Protein 8YMZ (pdb70)

GO terms:
  GO:1990837 sequence-specific double-stranded DNA binding (F, IDA)
  GO:0001025 RNA polymerase III general transcription initiation factor binding (F, IPI)
  GO:0005515 protein binding (F, IPI)

Organism: Homo sapiens (NCBI:txid9606)

Radius of gyration: 22.6 Å; Cα contacts (8 Å, |Δi|>4): 184; chains: 2; bounding box: 65×42×45 Å

InterPro domains:
  IPR000210 BTB/POZ domain [PF00651] (23-124)
  IPR000210 BTB/POZ domain [PS50097] (33-97)
  IPR000210 BTB/POZ domain [SM00225] (33-127)
  IPR011333 SKP1/BTB/POZ domain superfamily [G3DSA:3.30.710.10] (7-148)
  IPR011333 SKP1/BTB/POZ domain superfamily [SSF54695] (9-124)
  IPR013087 Zinc finger C2H2-type [PF00096] (402-422)
  IPR013087 Zinc finger C2H2-type [PS00028] (402-422)
  IPR013087 Zinc finger C2H2-type [PS50157] (373-399)
  IPR013087 Zinc finger C2H2-type [PS50157] (400-427)
  IPR013087 Zinc finger C2H2-type [PS50157] (428-457)
  IPR013087 Zinc finger C2H2-type [SM00355] (373-394)
  IPR013087 Zinc finger C2H2-type [SM00355] (400-422)
  IPR013087 Zinc finger C2H2-type [SM00355] (428-448)
  IPR036236 Zinc finger C2H2 superfamily [SSF57667] (363-409)
  IPR036236 Zinc finger C2H2 superfamily [SSF57667] (394-446)
  IPR050457 Zinc finger and BTB domain-containing [PTHR46105] (2-451)

B-factor: mean 82.84, std 24.79, range [33.54, 179.37]

Foldseek 3Di:
DDDEPPRDRDPDPVVRVLVNLVVVVDFPAFDPPPTRGHSDDVVVVLVCCVVVVDFDQQAPPPGDTHSDPVVSVVVNVPD/DADEPPRDRDPDVVVRVLVVLVVVVDFPDFDPPPTDTHSDDVVRVLVVCVVVVDQCAAAPPPGPGHSDDVVSVVVNVPD

Solvent-accessible surface area: 11328 Å² total; per-residue (Å²): 171,81,88,20,114,68,72,120,48,17,102,114,88,79,73,49,16,125,30,6,18,80,80,18,25,39,123,27,47,29,6,85,103,68,32,130,110,38,60,49,126,115,76,32,83,20,24,55,34,74,74,74,44,97,113,47,93,100,9,141,139,39,43,109,99,44,58,111,172,115,48,40,110,58,55,71,99,99,87,174,91,82,18,148,65,70,129,59,19,89,114,101,74,73,40,11,125,47,10,12,74,78,16,26,24,118,34,48,27,8,82,108,66,49,130,113,39,62,50,139,118,71,20,86,16,24,71,45,87,79,78,42,95,97,52,49,98,5,122,137,58,48,130,102,39,28,109,158,108,48,42,103,58,46,59,100,100,82

Sequence (158 aa):
LYPCQCGKSFTHKSQRDRHMSMHLGLRPYGCGVCGKKFKMKHHLVGHMKIHTGIKPYECNICAKRFMWRDSFHRHVTSCLYPCQCGKSFTHKSQRDRHMSMHLGLRPYGCGVCGKKFKMKHHLVGHMKIHTGIKPYECNICAKRFMWRDSFHRHVTSC

Secondary structure (DSSP, 8-state):
-B--TTS--BSSHHHHHHHHHHHHT---EE-SSS--EESSHHHHHHHHHHHH-------TTT----SSHHHHHHHHHH-/-EE-TTS-EESSHHHHHHHHHHHHT---EE-SSS--EESSHHHHHHHHHHHHT---EEETTTEEEESSHHHHHHHHHH-

Structure (mmCIF, N/CA/C/O backbone):
data_8YMZ
#
_entry.id   8YMZ
#
_cell.length_a   59.979
_cell.length_b   67.535
_cell.length_c   99.466
_cell.angle_alpha   90.00
_cell.angle_beta   90.00
_cell.angle_gamma   90.00
#
_symmetry.space_group_name_H-M   'P 21 21 21'
#
loop_
_entity.id
_entity.type
_entity.pdbx_description
1 polymer "DNA (5'-D(*TP*CP*AP*CP*AP*CP*AP*TP*AP*CP*AP*CP*AP*CP*T)-3')"
2 polymer "DNA (5'-D(*AP*AP*GP*TP*GP*TP*GP*TP*AP*TP*GP*TP*GP*TP*G)-3')"
3 polymer 'Zinc finger and BTB domain-containing protein 43'
4 non-polymer 'ZINC ION'
#
loop_
_atom_site.group_PDB
_atom_site.id
_atom_site.type_symbol
_atom_site.label_atom_id
_atom_site.label_alt_id
_atom_site.label_comp_id
_atom_site.label_asym_id
_atom_site.label_entity_id
_atom_site.label_seq_id
_atom_site.pdbx_PDB_ins_code
_atom_site.Cartn_x
_atom_site.Cartn_y
_atom_site.Cartn_z
_atom_site.occupancy
_atom_site.B_iso_or_equiv
_atom_site.auth_seq_id
_atom_site.auth_comp_id
_atom_site.auth_asym_id
_atom_site.auth_atom_id
_atom_site.pdbx_PDB_model_num
ATOM 610 N N . LEU C 3 1 ? 19.060 -19.450 -35.826 1.00 69.99 372 LEU E N 1
ATOM 611 C CA . LEU C 3 1 ? 18.906 -19.337 -34.378 1.00 76.81 372 LEU E CA 1
ATOM 612 C C . LEU C 3 1 ? 20.274 -19.223 -33.695 1.00 86.80 372 LEU E C 1
ATOM 613 O O . LEU C 3 1 ? 21.244 -19.853 -34.117 1.00 86.96 372 LEU E O 1
ATOM 618 N N . TYR C 3 2 ? 20.334 -18.418 -32.637 1.00 93.39 373 TYR E N 1
ATOM 619 C CA . TYR C 3 2 ? 21.598 -17.981 -32.036 1.00 88.47 373 TYR E CA 1
ATOM 620 C C . TYR C 3 2 ? 21.709 -18.439 -30.589 1.00 90.44 373 TYR E C 1
ATOM 621 O O . TYR C 3 2 ? 21.024 -17.878 -29.711 1.00 78.58 373 TYR E O 1
ATOM 630 N N . PRO C 3 3 ? 22.546 -19.429 -30.288 1.00 96.76 374 PRO E N 1
ATOM 631 C CA . PRO C 3 3 ? 22.676 -19.905 -28.907 1.00 91.47 374 PRO E CA 1
ATOM 632 C C . PRO C 3 3 ? 23.492 -18.953 -28.045 1.00 79.39 374 PRO E C 1
ATOM 633 O O . PRO C 3 3 ? 24.290 -18.146 -28.526 1.00 80.52 374 PRO E O 1
ATOM 637 N N . CYS C 3 4 ? 23.285 -19.082 -26.737 1.00 78.60 375 CYS E N 1
ATOM 638 C CA . CYS C 3 4 ? 23.902 -18.222 -25.741 1.00 65.94 375 CYS E CA 1
ATOM 639 C C . CYS C 3 4 ? 24.522 -19.072 -24.641 1.00 59.78 375 CYS E C 1
ATOM 640 O O . CYS C 3 4 ? 24.340 -20.289 -24.592 1.00 75.09 375 CYS E O 1
ATOM 643 N N . GLN C 3 5 ? 25.223 -18.413 -23.716 1.00 60.19 376 GLN E N 1
ATOM 644 C CA . GLN C 3 5 ? 25.902 -19.097 -22.619 1.00 47.59 376 GLN E CA 1
ATOM 645 C C . GLN C 3 5 ? 24.956 -19.410 -21.460 1.00 53.59 376 GLN E C 1
ATOM 646 O O . GLN C 3 5 ? 25.399 -19.563 -20.316 1.00 67.84 376 GLN E O 1
ATOM 652 N N . CYS C 3 6 ? 23.652 -19.464 -21.729 1.00 53.83 377 CYS E N 1
ATOM 653 C CA . CYS C 3 6 ? 22.661 -19.846 -20.734 1.00 56.11 377 CYS E CA 1
ATOM 654 C C . CYS C 3 6 ? 21.703 -20.928 -21.197 1.00 50.60 377 CYS E C 1
ATOM 655 O O . CYS C 3 6 ? 20.864 -21.356 -20.401 1.00 52.66 377 CYS E O 1
ATOM 658 N N . GLY C 3 7 ? 21.775 -21.363 -22.448 1.00 51.59 378 GLY E N 1
ATOM 659 C CA . GLY C 3 7 ? 20.816 -22.285 -22.999 1.00 64.89 378 GLY E CA 1
ATOM 660 C C . GLY C 3 7 ? 19.690 -21.625 -23.767 1.00 81.63 378 GLY E C 1
ATOM 661 O O . GLY C 3 7 ? 18.989 -22.308 -24.525 1.00 95.00 378 GLY E O 1
ATOM 662 N N . LYS C 3 8 ? 19.499 -20.321 -23.592 1.00 73.32 379 LYS E N 1
ATOM 663 C CA . LYS C 3 8 ? 18.502 -19.589 -24.361 1.00 78.95 379 LYS E CA 1
ATOM 664 C C . LYS C 3 8 ? 19.044 -19.372 -25.768 1.00 86.10 379 LYS E C 1
ATOM 665 O O . LYS C 3 8 ? 20.114 -18.779 -25.943 1.00 82.64 379 LYS E O 1
ATOM 671 N N . SER C 3 9 ? 18.335 -19.889 -26.765 1.00 95.32 380 SER E N 1
ATOM 672 C CA . SER C 3 9 ? 18.682 -19.668 -28.163 1.00 92.42 380 SER E CA 1
ATOM 673 C C . SER C 3 9 ? 17.808 -18.533 -28.685 1.00 101.52 380 SER E C 1
ATOM 674 O O . SER C 3 9 ? 16.603 -18.713 -28.894 1.00 111.58 380 SER E O 1
ATOM 677 N N . PHE C 3 10 ? 18.414 -17.370 -28.900 1.00 86.98 381 PHE E N 1
ATOM 678 C CA . PHE C 3 10 ? 17.661 -16.197 -29.314 1.00 76.89 381 PHE E CA 1
ATOM 679 C C . PHE C 3 10 ? 17.365 -16.220 -30.806 1.00 79.24 381 PHE E C 1
ATOM 680 O O . PHE C 3 10 ? 18.136 -16.750 -31.611 1.00 80.97 381 PHE E O 1
ATOM 688 N N . THR C 3 11 ? 16.229 -15.628 -31.171 1.00 75.75 382 THR E N 1
ATOM 689 C CA . THR C 3 11 ? 15.892 -15.495 -32.584 1.00 92.39 382 THR E CA 1
ATOM 690 C C . THR C 3 11 ? 16.878 -14.585 -33.314 1.00 94.72 382 THR E C 1
ATOM 691 O O . THR C 3 11 ? 17.313 -14.900 -34.428 1.00 91.78 382 THR E O 1
ATOM 695 N N . HIS C 3 12 ? 17.265 -13.472 -32.692 1.00 90.90 383 HIS E N 1
ATOM 696 C CA . HIS C 3 12 ? 18.059 -12.436 -33.339 1.00 82.18 383 HIS E CA 1
ATOM 697 C C . HIS C 3 12 ? 19.443 -12.355 -32.709 1.00 81.95 383 HIS E C 1
ATOM 698 O O . HIS C 3 12 ? 19.596 -12.507 -31.491 1.00 74.50 383 HIS E O 1
ATOM 705 N N . LYS C 3 13 ? 20.448 -12.104 -33.552 1.00 80.26 384 LYS E N 1
ATOM 706 C CA . LYS C 3 13 ? 21.813 -11.937 -33.064 1.00 68.17 384 LYS E CA 1
ATOM 707 C C . LYS C 3 13 ? 21.893 -10.873 -31.977 1.00 60.63 384 LYS E C 1
ATOM 708 O O . LYS C 3 13 ? 22.456 -11.116 -30.906 1.00 60.16 384 LYS E O 1
ATOM 714 N N . SER C 3 14 ? 21.349 -9.680 -32.241 1.00 56.61 385 SER E N 1
ATOM 715 C CA . SER C 3 14 ? 21.505 -8.573 -31.299 1.00 60.99 385 SER E CA 1
ATOM 716 C C . SER C 3 14 ? 21.052 -8.950 -29.893 1.00 61.78 385 SER E C 1
ATOM 717 O O . SER C 3 14 ? 21.683 -8.551 -28.908 1.00 59.81 385 SER E O 1
ATOM 720 N N . GLN C 3 15 ? 19.968 -9.724 -29.773 1.00 65.37 386 GLN E N 1
ATOM 721 C CA . GLN C 3 15 ? 19.487 -10.100 -28.445 1.00 58.98 386 GLN E CA 1
ATOM 722 C C . GLN C 3 15 ? 20.450 -11.065 -27.768 1.00 53.33 386 GLN E C 1
ATOM 723 O O . GLN C 3 15 ? 20.719 -10.946 -26.564 1.00 53.31 386 GLN E O 1
ATOM 729 N N . ARG C 3 16 ? 21.020 -11.994 -28.538 1.00 49.11 387 ARG E N 1
ATOM 730 C CA . ARG C 3 16 ? 22.050 -12.860 -27.982 1.00 51.69 387 ARG E CA 1
ATOM 731 C C . ARG C 3 16 ? 23.234 -12.035 -27.505 1.00 55.89 387 ARG E C 1
ATOM 732 O O . ARG C 3 16 ? 23.788 -12.293 -26.434 1.00 60.51 387 ARG E O 1
ATOM 740 N N . ASP C 3 17 ? 23.644 -11.047 -28.295 1.00 50.68 388 ASP E N 1
ATOM 741 C CA . ASP C 3 17 ? 24.812 -10.264 -27.928 1.00 41.59 388 ASP E CA 1
ATOM 742 C C . ASP C 3 17 ? 24.540 -9.420 -26.693 1.00 39.83 388 ASP E C 1
ATOM 743 O O . ASP C 3 17 ? 25.401 -9.302 -25.819 1.00 45.05 388 ASP E O 1
ATOM 748 N N . ARG C 3 18 ? 23.341 -8.849 -26.588 1.00 39.79 389 ARG E N 1
ATOM 749 C CA . ARG C 3 18 ? 22.985 -8.086 -25.397 1.00 43.99 389 ARG E CA 1
ATOM 750 C C . ARG C 3 18 ? 23.036 -8.975 -24.171 1.00 48.94 389 ARG E C 1
ATOM 751 O O . ARG C 3 18 ? 23.619 -8.618 -23.136 1.00 52.86 389 ARG E O 1
ATOM 759 N N . HIS C 3 19 ? 22.462 -10.166 -24.302 1.00 56.04 390 HIS E N 1
ATOM 760 C CA . HIS C 3 19 ? 22.440 -11.138 -23.222 1.00 54.71 390 HIS E CA 1
ATOM 761 C C . HIS C 3 19 ? 23.856 -11.546 -22.813 1.00 50.87 390 HIS E C 1
ATOM 762 O O . HIS C 3 19 ? 24.189 -11.578 -21.621 1.00 63.25 390 HIS E O 1
ATOM 769 N N . MET C 3 20 ? 24.718 -11.815 -23.792 1.00 46.87 391 MET E N 1
ATOM 770 C CA . MET C 3 20 ? 26.096 -12.192 -23.493 1.00 57.94 391 MET E CA 1
ATOM 771 C C . MET C 3 20 ? 26.855 -11.049 -22.836 1.00 54.68 391 MET E C 1
ATOM 772 O O . MET C 3 20 ? 27.631 -11.271 -21.900 1.00 59.29 391 MET E O 1
ATOM 777 N N . SER C 3 21 ? 26.660 -9.825 -23.322 1.00 56.02 392 SER E N 1
ATOM 778 C CA . SER C 3 21 ? 27.326 -8.681 -22.715 1.00 53.38 392 SER E CA 1
ATOM 779 C C . SER C 3 21 ? 26.929 -8.542 -21.259 1.00 58.92 392 SER E C 1
ATOM 780 O O . SER C 3 21 ? 27.770 -8.244 -20.402 1.00 61.61 392 SER E O 1
ATOM 783 N N . MET C 3 22 ? 25.646 -8.764 -20.960 1.00 57.55 393 MET E N 1
ATOM 784 C CA . MET C 3 22 ? 25.224 -8.770 -19.565 1.00 57.13 393 MET E CA 1
ATOM 785 C C . MET C 3 22 ? 25.943 -9.863 -18.793 1.00 67.73 393 MET E C 1
ATOM 786 O O . MET C 3 22 ? 26.416 -9.639 -17.672 1.00 70.72 393 MET E O 1
ATOM 791 N N . HIS C 3 23 ? 26.051 -11.049 -19.392 1.00 71.79 394 HIS E N 1
ATOM 792 C CA . HIS C 3 23 ? 26.731 -12.159 -18.734 1.00 57.68 394 HIS E CA 1
ATOM 793 C C . HIS C 3 23 ? 28.169 -11.811 -18.378 1.00 65.35 394 HIS E C 1
ATOM 794 O O . HIS C 3 23 ? 28.623 -12.069 -17.258 1.00 71.40 394 HIS E O 1
ATOM 801 N N . LEU C 3 24 ? 28.902 -11.220 -19.320 1.00 57.85 395 LEU E N 1
ATOM 802 C CA . LEU C 3 24 ? 30.311 -10.941 -19.073 1.00 63.91 395 LEU E CA 1
ATOM 803 C C . LEU C 3 24 ? 30.495 -9.868 -18.015 1.00 63.37 395 LEU E C 1
ATOM 804 O O . LEU C 3 24 ? 31.539 -9.821 -17.355 1.00 69.37 395 LEU E O 1
ATOM 809 N N . GLY C 3 25 ? 29.503 -9.006 -17.838 1.00 54.83 396 GLY E N 1
ATOM 810 C CA . GLY C 3 25 ? 29.668 -7.855 -16.986 1.00 53.21 396 GLY E CA 1
ATOM 811 C C . GLY C 3 25 ? 30.294 -6.671 -17.678 1.00 59.38 396 GLY E C 1
ATOM 812 O O . GLY C 3 25 ? 30.763 -5.753 -16.998 1.00 64.83 396 GLY E O 1
ATOM 813 N N . LEU C 3 26 ? 30.336 -6.672 -19.009 1.00 51.87 397 LEU E N 1
ATOM 814 C CA . LEU C 3 26 ? 30.882 -5.542 -19.745 1.00 49.31 397 LEU E CA 1
ATOM 815 C C . LEU C 3 26 ? 30.030 -4.304 -19.496 1.00 53.72 397 LEU E C 1
ATOM 816 O O . LEU C 3 26 ? 28.798 -4.373 -19.505 1.00 55.32 397 LEU E O 1
ATOM 821 N N . ARG C 3 27 ? 30.690 -3.167 -19.271 1.00 48.94 398 ARG E N 1
ATOM 822 C CA . ARG C 3 27 ? 30.021 -1.897 -18.980 1.00 46.10 398 ARG E CA 1
ATOM 823 C C . ARG C 3 27 ? 30.584 -0.798 -19.871 1.00 44.40 398 ARG E C 1
ATOM 824 O O . ARG C 3 27 ? 31.269 0.117 -19.397 1.00 52.91 398 ARG E O 1
ATOM 832 N N . PRO C 3 28 ? 30.254 -0.816 -21.164 1.00 39.37 399 PRO E N 1
ATOM 833 C CA . PRO C 3 28 ? 30.875 0.143 -22.092 1.00 41.05 399 PRO E CA 1
ATOM 834 C C . PRO C 3 28 ? 30.418 1.570 -21.901 1.00 47.77 399 PRO E C 1
ATOM 835 O O . PRO C 3 28 ? 31.091 2.485 -22.388 1.00 58.91 399 PRO E O 1
ATOM 839 N N . TYR C 3 29 ? 29.296 1.799 -21.238 1.00 55.06 400 TYR E N 1
ATOM 840 C CA . TYR C 3 29 ? 28.724 3.134 -21.136 1.00 48.78 400 TYR E CA 1
ATOM 841 C C . TYR C 3 29 ? 29.053 3.655 -19.745 1.00 51.18 400 TYR E C 1
ATOM 842 O O . TYR C 3 29 ? 28.426 3.263 -18.757 1.00 50.74 400 TYR E O 1
ATOM 851 N N . GLY C 3 30 ? 30.026 4.556 -19.672 1.00 48.53 401 GLY E N 1
ATOM 852 C CA . GLY C 3 30 ? 30.410 5.112 -18.395 1.00 51.35 401 GLY E CA 1
ATOM 853 C C . GLY C 3 30 ? 30.013 6.568 -18.305 1.00 59.42 401 GLY E C 1
ATOM 854 O O . GLY C 3 30 ? 29.826 7.232 -19.331 1.00 60.70 401 GLY E O 1
ATOM 855 N N . CYS C 3 31 ? 29.860 7.075 -17.087 1.00 56.34 402 CYS E N 1
ATOM 856 C CA . CYS C 3 31 ? 29.581 8.488 -16.902 1.00 65.75 402 CYS E CA 1
ATOM 857 C C . CYS C 3 31 ? 30.886 9.270 -16.954 1.00 76.15 402 CYS E C 1
ATOM 858 O O . CYS C 3 31 ? 31.859 8.919 -16.279 1.00 65.94 402 CYS E O 1
ATOM 861 N N . GLY C 3 32 ? 30.910 10.310 -17.778 1.00 76.57 403 GLY E N 1
ATOM 862 C CA . GLY C 3 32 ? 32.032 11.215 -17.815 1.00 71.32 403 GLY E CA 1
ATOM 863 C C . GLY C 3 32 ? 32.059 12.231 -16.703 1.00 76.07 403 GLY E C 1
ATOM 864 O O . GLY C 3 32 ? 32.961 13.071 -16.669 1.00 97.64 403 GLY E O 1
ATOM 865 N N . VAL C 3 33 ? 31.095 12.190 -15.785 1.00 82.92 404 VAL E N 1
ATOM 866 C CA . VAL C 3 33 ? 31.076 13.141 -14.679 1.00 97.26 404 VAL E CA 1
ATOM 867 C C . VAL C 3 33 ? 31.538 12.459 -13.399 1.00 96.33 404 VAL E C 1
ATOM 868 O O . VAL C 3 33 ? 32.563 12.838 -12.818 1.00 101.66 404 VAL E O 1
ATOM 872 N N . CYS C 3 34 ? 30.801 11.442 -12.955 1.00 93.77 405 CYS E N 1
ATOM 873 C CA . CYS C 3 34 ? 31.182 10.736 -11.737 1.00 83.10 405 CYS E CA 1
ATOM 874 C C . CYS C 3 34 ? 32.205 9.649 -12.043 1.00 76.16 405 CYS E C 1
ATOM 875 O O . CYS C 3 34 ? 33.298 9.640 -11.470 1.00 83.80 405 CYS E O 1
ATOM 878 N N . GLY C 3 35 ? 31.871 8.736 -12.949 1.00 80.25 406 GLY E N 1
ATOM 879 C CA . GLY C 3 35 ? 32.799 7.686 -13.321 1.00 82.33 406 GLY E CA 1
ATOM 880 C C . GLY C 3 35 ? 32.244 6.279 -13.221 1.00 74.60 406 GLY E C 1
ATOM 881 O O . GLY C 3 35 ? 33.000 5.311 -13.324 1.00 67.14 406 GLY E O 1
ATOM 882 N N . LYS C 3 36 ? 30.937 6.148 -13.001 1.00 72.17 407 LYS E N 1
ATOM 883 C CA . LYS C 3 36 ? 30.308 4.837 -12.938 1.00 61.78 407 LYS E CA 1
ATOM 884 C C . LYS C 3 36 ? 30.030 4.324 -14.344 1.00 69.31 407 LYS E C 1
ATOM 885 O O . LYS C 3 36 ? 29.610 5.079 -15.226 1.00 67.68 407 LYS E O 1
ATOM 891 N N . LYS C 3 37 ? 30.269 3.033 -14.552 1.00 76.51 408 LYS E N 1
ATOM 892 C CA . LYS C 3 37 ? 30.098 2.409 -15.855 1.00 67.39 408 LYS E CA 1
ATOM 893 C C . LYS C 3 3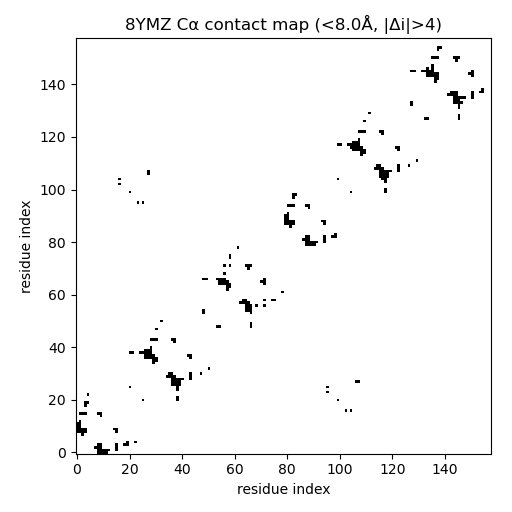7 ? 28.849 1.542 -15.846 1.00 64.40 408 LYS E C 1
ATOM 894 O O . LYS C 3 37 ? 28.589 0.823 -14.875 1.00 58.62 408 LYS E O 1
ATOM 900 N N . PHE C 3 38 ? 28.071 1.625 -16.926 1.00 65.29 409 PHE E N 1
ATOM 901 C CA . PHE C 3 38 ? 26.817 0.898 -17.042 1.00 59.91 409 PHE E CA 1
ATOM 902 C C . PHE C 3 38 ? 26.817 0.088 -18.327 1.00 53.53 409 PHE E C 1
ATOM 903 O O . PHE C 3 38 ? 27.367 0.508 -19.350 1.00 56.02 409 PHE E O 1
ATOM 911 N N . LYS C 3 39 ? 26.168 -1.055 -18.274 1.00 41.46 410 LYS E N 1
ATOM 912 C CA . LYS C 3 39 ? 26.189 -1.949 -19.400 1.00 47.48 410 LYS E CA 1
ATOM 913 C C . LYS C 3 39 ? 25.278 -1.600 -20.557 1.00 49.16 410 LYS E C 1
ATOM 914 O O . LYS C 3 39 ? 25.444 -2.117 -21.647 1.00 55.69 410 LYS E O 1
ATOM 920 N N . MET C 3 40 ? 24.310 -0.736 -20.325 1.00 47.86 411 MET E N 1
ATOM 921 C CA . MET C 3 40 ? 23.384 -0.368 -21.382 1.00 43.26 411 MET E CA 1
ATOM 922 C C . MET C 3 40 ? 23.233 1.138 -21.450 1.00 43.79 411 MET E C 1
ATOM 923 O O . MET C 3 40 ? 23.381 1.844 -20.449 1.00 44.37 411 MET E O 1
ATOM 928 N N . LYS C 3 41 ? 22.906 1.618 -22.649 1.00 43.70 412 LYS E N 1
ATOM 929 C CA . LYS C 3 41 ? 22.820 3.054 -22.862 1.00 42.15 412 LYS E CA 1
ATOM 930 C C . LYS C 3 41 ? 21.736 3.669 -21.991 1.00 40.58 412 LYS E C 1
ATOM 931 O O . LYS C 3 41 ? 21.975 4.664 -21.302 1.00 49.16 412 LYS E O 1
ATOM 937 N N . HIS C 3 42 ? 20.541 3.075 -21.984 1.00 39.60 413 HIS E N 1
ATOM 938 C CA . HIS C 3 42 ? 19.442 3.690 -21.250 1.00 40.98 413 HIS E CA 1
ATOM 939 C C . HIS C 3 42 ? 19.713 3.727 -19.754 1.00 41.24 413 HIS E C 1
ATOM 940 O O . HIS C 3 42 ? 19.261 4.651 -19.073 1.00 45.26 413 HIS E O 1
ATOM 947 N N . HIS C 3 43 ? 20.443 2.745 -19.227 1.00 39.79 414 HIS E N 1
ATOM 948 C CA . HIS C 3 43 ? 20.925 2.836 -17.852 1.00 40.63 414 HIS E CA 1
ATOM 949 C C . HIS C 3 43 ? 21.685 4.134 -17.618 1.00 42.80 414 HIS E C 1
ATOM 950 O O . HIS C 3 43 ? 21.388 4.885 -16.680 1.00 45.93 414 HIS E O 1
ATOM 957 N N . LEU C 3 44 ? 22.664 4.423 -18.478 1.00 42.81 415 LEU E N 1
ATOM 958 C CA . LEU C 3 44 ? 23.454 5.640 -18.320 1.00 50.08 415 LEU E CA 1
ATOM 959 C C . LEU C 3 44 ? 22.599 6.878 -18.548 1.00 47.54 415 LEU E C 1
ATOM 960 O O . LEU C 3 44 ? 22.823 7.913 -17.914 1.00 50.39 415 LEU E O 1
ATOM 965 N N . VAL C 3 45 ? 21.609 6.783 -19.433 1.00 46.65 416 VAL E N 1
ATOM 966 C CA . VAL C 3 45 ? 20.724 7.912 -19.683 1.00 48.97 416 VAL E CA 1
ATOM 967 C C . VAL C 3 45 ? 19.937 8.249 -18.423 1.00 50.42 416 VAL E C 1
ATOM 968 O O . VAL C 3 45 ? 19.837 9.413 -18.017 1.00 53.45 416 VAL E O 1
ATOM 972 N N . GLY C 3 46 ? 19.361 7.229 -17.792 1.00 48.70 417 GLY E N 1
ATOM 973 C CA . GLY C 3 46 ? 18.645 7.454 -16.549 1.00 56.81 417 GLY E CA 1
ATOM 974 C C . GLY C 3 46 ? 19.545 7.976 -15.447 1.00 55.94 417 GLY E C 1
ATOM 975 O O . GLY C 3 46 ? 19.164 8.878 -14.692 1.00 55.33 417 GLY E O 1
ATOM 976 N N . HIS C 3 47 ? 20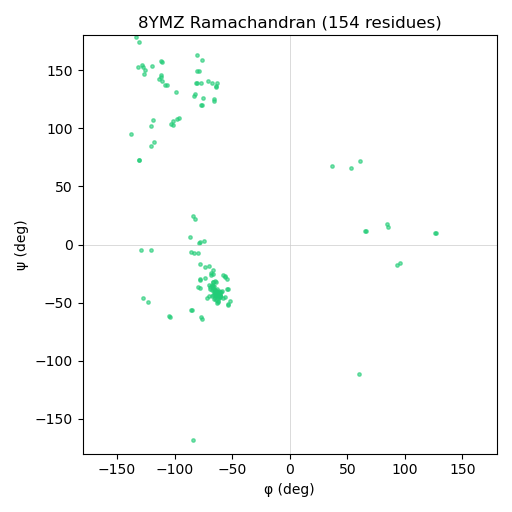.758 7.426 -15.352 1.00 51.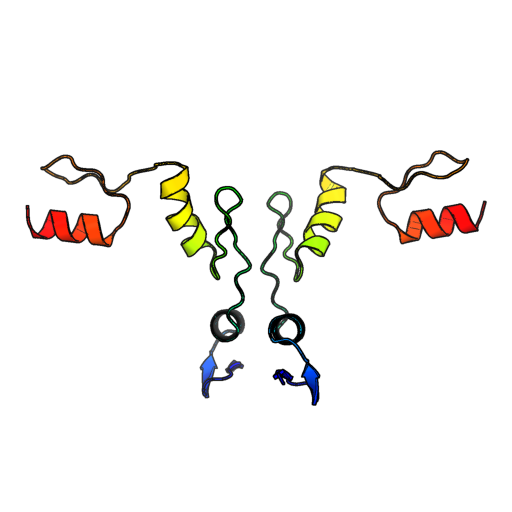25 418 HIS E N 1
ATOM 977 C CA . HIS C 3 47 ? 21.705 7.871 -14.335 1.00 53.71 418 HIS E CA 1
ATOM 978 C C . HIS C 3 47 ? 22.094 9.327 -14.538 1.00 59.24 418 HIS E C 1
ATOM 979 O O . HIS C 3 47 ? 22.252 10.075 -13.567 1.00 71.65 418 HIS E O 1
ATOM 986 N N . MET C 3 48 ? 22.257 9.746 -15.795 1.00 57.34 419 MET E N 1
ATOM 987 C CA . MET C 3 48 ? 22.643 11.121 -16.089 1.00 61.17 419 MET E CA 1
ATOM 988 C C . MET C 3 48 ? 21.710 12.132 -15.439 1.00 63.55 419 MET E C 1
ATOM 989 O O . MET C 3 48 ? 22.151 13.220 -15.064 1.00 77.04 419 MET E O 1
ATOM 994 N N . LYS C 3 49 ? 20.436 11.777 -15.251 1.00 62.32 420 LYS E N 1
ATOM 995 C CA . LYS C 3 49 ? 19.472 12.720 -14.691 1.00 65.63 420 LYS E CA 1
ATOM 996 C C . LYS C 3 49 ? 19.891 13.241 -13.323 1.00 69.13 420 LYS E C 1
ATOM 997 O O . LYS C 3 49 ? 19.496 14.344 -12.940 1.00 73.14 420 LYS E O 1
ATOM 1003 N N . ILE C 3 50 ? 20.686 12.482 -12.571 1.00 68.21 421 ILE E N 1
ATOM 1004 C CA . ILE C 3 50 ? 21.094 13.000 -11.270 1.00 72.25 421 ILE E CA 1
ATOM 1005 C C . ILE C 3 50 ? 22.209 14.024 -11.428 1.00 80.99 421 ILE E C 1
ATOM 1006 O O . ILE C 3 50 ? 22.298 14.972 -10.641 1.00 89.41 421 ILE E O 1
ATOM 1011 N N . HIS C 3 51 ? 23.057 13.878 -12.449 1.00 86.71 422 HIS E N 1
ATOM 1012 C CA . HIS C 3 51 ? 24.048 14.911 -12.731 1.00 86.68 422 HIS E CA 1
ATOM 1013 C C . HIS C 3 51 ? 23.385 16.156 -13.307 1.00 85.30 422 HIS E C 1
ATOM 1014 O O . HIS C 3 51 ? 23.673 17.279 -12.880 1.00 90.56 422 HIS E O 1
ATOM 1021 N N . THR C 3 52 ? 22.486 15.972 -14.274 1.00 83.10 423 THR E N 1
ATOM 1022 C CA . THR C 3 52 ? 21.812 17.080 -14.934 1.00 80.99 423 THR E CA 1
ATOM 1023 C C . THR C 3 52 ? 20.568 17.537 -14.186 1.00 83.44 423 THR E C 1
ATOM 1024 O O . THR C 3 52 ? 19.961 18.540 -14.577 1.00 97.56 423 THR E O 1
ATOM 1028 N N . GLY C 3 53 ? 20.175 16.831 -13.131 1.00 81.72 424 GLY E N 1
ATOM 1029 C CA . GLY C 3 53 ? 19.091 17.288 -12.286 1.00 84.39 424 GLY E CA 1
ATOM 1030 C C . GLY C 3 53 ? 17.728 17.333 -12.934 1.00 83.36 424 GLY E C 1
ATOM 1031 O O . GLY C 3 53 ? 16.801 17.893 -12.344 1.00 91.75 424 GLY E O 1
ATOM 1032 N N . ILE C 3 54 ? 17.566 16.753 -14.121 1.00 81.18 425 ILE E N 1
ATOM 1033 C CA . ILE C 3 54 ? 16.262 16.743 -14.775 1.00 83.80 425 ILE E CA 1
ATOM 1034 C C . ILE C 3 54 ? 15.304 15.894 -13.940 1.00 84.17 425 ILE E C 1
ATOM 1035 O O . ILE C 3 54 ? 15.579 14.730 -13.645 1.00 86.15 425 ILE E O 1
ATOM 1040 N N . LYS C 3 55 ? 14.170 16.490 -13.561 1.00 89.11 426 LYS E N 1
ATOM 1041 C CA . LYS C 3 55 ? 13.155 15.847 -12.725 1.00 91.70 426 LYS E CA 1
ATOM 1042 C C . LYS C 3 55 ? 11.843 15.747 -13.494 1.00 96.47 426 LYS E C 1
ATOM 1043 O O . LYS C 3 55 ? 10.982 16.634 -13.384 1.00 101.71 426 LYS E O 1
ATOM 1049 N N . PRO C 3 56 ? 11.635 14.681 -14.256 1.00 91.28 427 PRO E N 1
ATOM 1050 C CA . PRO C 3 56 ? 10.385 14.560 -15.024 1.00 96.50 427 PRO E CA 1
ATOM 1051 C C . PRO C 3 56 ? 9.262 13.989 -14.169 1.00 100.24 427 PRO E C 1
ATOM 1052 O O . PRO C 3 56 ? 9.381 13.961 -12.940 1.00 101.92 427 PRO E O 1
ATOM 1056 N N . TYR C 3 57 ? 8.145 13.603 -14.792 1.00 96.19 428 TYR E N 1
ATOM 1057 C CA . TYR C 3 57 ? 7.014 13.028 -14.067 1.00 104.67 428 TYR E CA 1
ATOM 1058 C C . TYR C 3 57 ? 6.400 13.963 -13.024 1.00 110.98 428 TYR E C 1
ATOM 1059 O O . TYR C 3 57 ? 6.582 13.766 -11.818 1.00 113.34 428 TYR E O 1
ATOM 1068 N N . GLU C 3 58 ? 5.702 14.999 -13.482 1.00 104.64 429 GLU E N 1
AT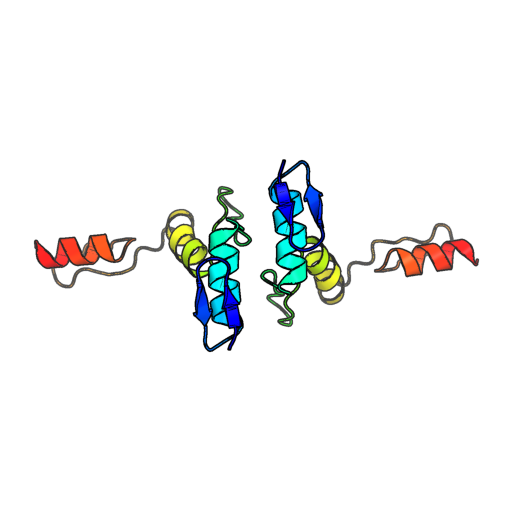OM 1069 C CA . GLU C 3 58 ? 4.942 15.880 -12.601 1.00 108.44 429 GLU E CA 1
ATOM 1070 C C . GLU C 3 58 ? 3.658 15.215 -12.119 1.00 115.93 429 GLU E C 1
ATOM 1071 O O . GLU C 3 58 ? 2.870 14.715 -12.930 1.00 118.46 429 GLU E O 1
ATOM 1077 N N . CYS C 3 59 ? 3.459 15.172 -10.803 1.00 117.84 430 CYS E N 1
ATOM 1078 C CA . CYS C 3 59 ? 2.251 14.554 -10.276 1.00 117.26 430 CYS E CA 1
ATOM 1079 C C . CYS C 3 59 ? 1.047 15.407 -10.655 1.00 120.21 430 CYS E C 1
ATOM 1080 O O . CYS C 3 59 ? 1.100 16.641 -10.620 1.00 108.26 430 CYS E O 1
ATOM 1083 N N . ASN C 3 60 ? -0.040 14.737 -11.037 1.00 122.94 431 ASN E N 1
ATOM 1084 C CA . ASN C 3 60 ? -1.182 15.427 -11.624 1.00 119.58 431 ASN E CA 1
ATOM 1085 C C . ASN C 3 60 ? -1.889 16.351 -10.643 1.00 121.05 431 ASN E C 1
ATOM 1086 O O . ASN C 3 60 ? -2.570 17.283 -11.081 1.00 130.34 431 ASN E O 1
ATOM 1091 N N . ILE C 3 61 ? -1.744 16.131 -9.335 1.00 117.44 432 ILE E N 1
ATOM 1092 C CA . ILE C 3 61 ? -2.386 16.965 -8.327 1.00 123.53 432 ILE E CA 1
ATOM 1093 C C . ILE C 3 61 ? -1.368 17.564 -7.356 1.00 123.60 432 ILE E C 1
ATOM 1094 O O . ILE C 3 61 ? -1.384 18.770 -7.096 1.00 127.92 432 ILE E O 1
ATOM 1099 N N . CYS C 3 62 ? -0.482 16.730 -6.808 1.00 125.33 433 CYS E N 1
ATOM 1100 C CA . CYS C 3 62 ? 0.340 17.212 -5.703 1.00 125.64 433 CYS E CA 1
ATOM 1101 C C . CYS C 3 62 ? 1.531 18.057 -6.146 1.00 125.85 433 CYS E C 1
ATOM 1102 O O . CYS C 3 62 ? 2.212 18.619 -5.281 1.00 133.38 433 CYS E O 1
ATOM 1105 N N . ALA C 3 63 ? 1.803 18.159 -7.449 1.00 124.68 434 ALA E N 1
ATOM 1106 C CA . ALA C 3 63 ? 2.914 18.954 -7.984 1.00 119.37 434 ALA E CA 1
ATOM 1107 C C . ALA C 3 63 ? 4.247 18.575 -7.330 1.00 115.35 434 ALA E C 1
ATOM 1108 O O . ALA C 3 63 ? 4.869 19.361 -6.616 1.00 117.54 434 ALA E O 1
ATOM 1110 N N . LYS C 3 64 ? 4.676 17.341 -7.592 1.00 106.42 435 LYS E N 1
ATOM 1111 C CA . LYS C 3 64 ? 5.950 16.832 -7.067 1.00 110.21 435 LYS E CA 1
ATOM 1112 C C . LYS C 3 64 ? 6.671 16.043 -8.161 1.00 111.50 435 LYS E C 1
ATOM 1113 O O . LYS C 3 64 ? 6.367 14.872 -8.393 1.00 112.91 435 LYS E O 1
ATOM 1119 N N . ARG C 3 65 ? 7.570 16.715 -8.877 1.00 105.46 436 ARG E N 1
ATOM 1120 C CA . ARG C 3 65 ? 8.412 16.036 -9.857 1.00 105.85 436 ARG E CA 1
ATOM 1121 C C . ARG C 3 65 ? 9.329 15.013 -9.187 1.00 100.49 436 ARG E C 1
ATOM 1122 O O . ARG C 3 65 ? 9.889 15.260 -8.114 1.00 95.53 436 ARG E O 1
ATOM 1130 N N . PHE C 3 66 ? 9.481 13.852 -9.828 1.00 93.79 437 PHE E N 1
ATOM 1131 C CA . PHE C 3 66 ? 10.316 12.774 -9.316 1.00 87.02 437 PHE E CA 1
ATOM 1132 C C . PHE C 3 66 ? 11.332 12.376 -10.375 1.00 88.12 437 PHE E C 1
ATOM 1133 O O . PHE C 3 66 ? 11.066 12.473 -11.574 1.00 93.45 437 PHE E O 1
ATOM 1141 N N . MET C 3 67 ? 12.493 11.897 -9.927 1.00 83.96 438 MET E N 1
ATOM 1142 C CA . MET C 3 67 ? 13.511 11.481 -10.887 1.00 81.63 438 MET E CA 1
ATOM 1143 C C . MET C 3 67 ? 13.195 10.118 -11.492 1.00 76.45 438 MET E C 1
ATOM 1144 O O . MET C 3 67 ? 13.410 9.904 -12.691 1.00 74.70 438 MET E O 1
ATOM 1149 N N . TRP C 3 68 ? 12.661 9.200 -10.695 1.00 78.41 439 TRP E N 1
ATOM 1150 C CA . TRP C 3 68 ? 12.542 7.801 -11.079 1.00 80.65 439 TRP E CA 1
ATOM 1151 C C . TRP C 3 68 ? 11.080 7.42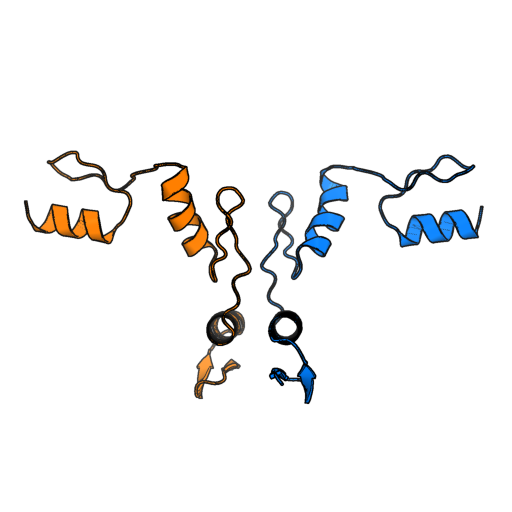4 -11.281 1.00 82.23 439 TRP E C 1
ATOM 1152 O O . TRP C 3 68 ? 10.196 7.911 -10.568 1.00 83.35 439 TRP E O 1
ATOM 1163 N N . ARG C 3 69 ? 10.840 6.553 -12.266 1.00 81.58 440 ARG E N 1
ATOM 1164 C CA . ARG C 3 69 ? 9.477 6.181 -12.639 1.00 85.10 440 ARG E CA 1
ATOM 1165 C C . ARG C 3 69 ? 8.742 5.510 -11.480 1.00 90.07 440 ARG E C 1
ATOM 1166 O O . ARG C 3 69 ? 7.553 5.772 -11.253 1.00 93.06 440 ARG E O 1
ATOM 1174 N N . ASP C 3 70 ? 9.434 4.646 -10.733 1.00 89.70 441 ASP E N 1
ATOM 1175 C CA . ASP C 3 70 ? 8.777 3.912 -9.655 1.00 87.37 441 ASP E CA 1
ATOM 1176 C C . ASP C 3 70 ? 8.412 4.835 -8.498 1.00 95.30 441 ASP E C 1
ATOM 1177 O O . ASP C 3 70 ? 7.378 4.643 -7.847 1.00 103.36 441 ASP E O 1
ATOM 1182 N N . SER C 3 71 ? 9.246 5.843 -8.227 1.00 91.58 442 SER E N 1
ATOM 1183 C CA . SER C 3 71 ? 8.917 6.813 -7.187 1.00 75.35 442 SER E CA 1
ATOM 1184 C C . SER C 3 71 ? 7.657 7.590 -7.548 1.00 95.54 442 SER E C 1
ATOM 1185 O O . SER C 3 71 ? 6.780 7.801 -6.698 1.00 105.42 442 SER E O 1
ATOM 1188 N N . PHE C 3 72 ? 7.546 8.017 -8.811 1.00 95.22 443 PHE E N 1
ATOM 1189 C CA . PHE C 3 72 ? 6.349 8.727 -9.250 1.00 104.51 443 PHE E CA 1
ATOM 1190 C C . PHE C 3 72 ? 5.124 7.823 -9.190 1.00 114.45 443 PHE E C 1
ATOM 1191 O O . PHE C 3 72 ? 4.035 8.265 -8.803 1.00 117.29 443 PHE E O 1
ATOM 1199 N N . HIS C 3 73 ? 5.282 6.549 -9.568 1.00 109.50 444 HIS E N 1
ATOM 1200 C CA . HIS C 3 73 ? 4.146 5.632 -9.542 1.00 114.73 444 HIS E CA 1
ATOM 1201 C C . HIS C 3 73 ? 3.684 5.372 -8.112 1.00 122.76 444 HIS E C 1
ATOM 1202 O O . HIS C 3 73 ? 2.477 5.307 -7.845 1.00 130.78 444 HIS E O 1
ATOM 1209 N N . ARG C 3 74 ? 4.626 5.281 -7.168 1.00 118.17 445 ARG E N 1
ATOM 1210 C CA . ARG C 3 74 ? 4.262 5.118 -5.763 1.00 119.51 445 ARG E CA 1
ATOM 1211 C C . ARG C 3 74 ? 3.557 6.361 -5.221 1.00 125.26 445 ARG E C 1
ATOM 1212 O O . ARG C 3 74 ? 2.554 6.253 -4.501 1.00 118.69 445 ARG E O 1
ATOM 1214 N N . HIS C 3 75 ? 4.072 7.555 -5.544 1.00 123.04 446 HIS E N 1
ATOM 1215 C CA . HIS C 3 75 ? 3.426 8.776 -5.063 1.00 128.32 446 HIS E CA 1
ATOM 1216 C C . HIS C 3 75 ? 2.020 8.924 -5.637 1.00 134.48 446 HIS E C 1
ATOM 1217 O O . HIS C 3 75 ? 1.096 9.354 -4.934 1.00 132.61 446 HIS E O 1
ATOM 1224 N N . VAL C 3 76 ? 1.840 8.592 -6.918 1.00 136.60 447 VAL E N 1
ATOM 1225 C CA . VAL C 3 76 ? 0.513 8.659 -7.522 1.00 132.45 447 VAL E CA 1
ATOM 1226 C C . VAL C 3 76 ? -0.412 7.617 -6.901 1.00 136.57 447 VAL E C 1
ATOM 1227 O O . VAL C 3 76 ? -1.608 7.870 -6.705 1.00 143.45 447 VAL E O 1
ATOM 1231 N N . THR C 3 77 ? 0.126 6.442 -6.556 1.00 131.76 448 THR E N 1
ATOM 1232 C CA . THR C 3 77 ? -0.684 5.429 -5.884 1.00 132.97 448 THR E CA 1
ATOM 1233 C C . THR C 3 77 ? -1.147 5.910 -4.513 1.00 136.43 448 THR E C 1
ATOM 1234 O O . THR C 3 77 ? -2.318 5.740 -4.150 1.00 137.62 448 THR E O 1
ATOM 1238 N N . SER C 3 78 ? -0.249 6.524 -3.742 1.00 139.40 449 SER E N 1
ATOM 1239 C CA . SER C 3 78 ? -0.582 6.912 -2.373 1.00 138.04 449 SER E CA 1
ATOM 1240 C C . SER C 3 78 ? -1.450 8.169 -2.348 1.00 143.85 449 SER E C 1
ATOM 1241 O O . SER C 3 78 ? -2.593 8.140 -1.876 1.00 135.62 449 SER E O 1
ATOM 1244 N N . CYS C 3 79 ? -0.922 9.282 -2.853 1.00 136.51 450 CYS E N 1
ATOM 1245 C CA . CYS C 3 79 ? -1.641 10.553 -2.826 1.00 146.26 450 CYS E CA 1
ATOM 1246 C C . CYS C 3 79 ? -2.853 10.516 -3.749 1.00 148.80 450 CYS E C 1
ATOM 1247 O O . CYS C 3 79 ? -3.975 10.274 -3.305 1.00 144.55 450 CYS E O 1
ATOM 1859 N N . LEU F 3 1 ? 41.976 -18.603 -12.699 1.00 69.28 372 LEU F N 1
ATOM 1860 C CA . LEU F 3 1 ? 42.255 -18.495 -14.130 1.00 79.80 372 LEU F CA 1
ATOM 1861 C C . LEU F 3 1 ? 40.967 -18.453 -14.946 1.00 93.66 372 LEU F C 1
ATOM 1862 O O . LEU F 3 1 ? 39.988 -19.111 -14.597 1.00 91.36 372 LEU F O 1
ATOM 1867 N N . TYR F 3 2 ? 40.970 -17.681 -16.033 1.00 94.92 373 TYR F N 1
ATOM 1868 C CA . TYR F 3 2 ? 39.752 -17.377 -16.788 1.00 97.99 373 TYR F CA 1
ATOM 1869 C C . TYR F 3 2 ? 39.848 -17.851 -18.235 1.00 96.05 373 TYR F C 1
ATOM 1870 O O . TYR F 3 2 ? 40.494 -17.191 -19.070 1.00 91.95 373 TYR F O 1
ATOM 1879 N N . PRO F 3 3 ? 39.223 -18.971 -18.581 1.00 99.66 374 PRO F N 1
ATOM 1880 C CA . PRO F 3 3 ? 39.254 -19.465 -19.964 1.00 102.24 374 PRO F CA 1
ATOM 1881 C C . PRO F 3 3 ? 38.254 -18.757 -20.874 1.00 102.60 374 PRO F C 1
ATOM 1882 O O . PRO F 3 3 ? 37.341 -18.061 -20.422 1.00 101.55 374 PRO F O 1
ATOM 1886 N N . CYS F 3 4 ? 38.483 -18.917 -22.186 1.00 103.41 375 CYS F N 1
ATOM 1887 C CA . CYS F 3 4 ? 37.676 -18.353 -23.270 1.00 90.31 375 CYS F CA 1
ATOM 1888 C C . CYS F 3 4 ? 37.393 -19.423 -24.316 1.00 81.88 375 CYS F C 1
ATOM 1889 O O . CYS F 3 4 ? 37.812 -20.567 -24.173 1.00 85.76 375 CYS F O 1
ATOM 1892 N N . GLN F 3 5 ? 36.634 -19.069 -25.361 1.00 79.17 376 GLN F N 1
ATOM 1893 C CA . GLN F 3 5 ? 36.212 -20.055 -26.369 1.00 88.27 376 GLN F CA 1
ATOM 1894 C C . GLN F 3 5 ? 37.296 -20.272 -27.435 1.00 89.67 376 GLN F C 1
ATOM 1895 O O . GLN F 3 5 ? 37.024 -20.794 -28.523 1.00 80.92 376 GLN F O 1
ATOM 1901 N N . CYS F 3 6 ? 38.551 -20.010 -27.082 1.00 92.08 377 CYS F N 1
ATOM 1902 C CA . CYS F 3 6 ? 39.661 -20.268 -27.986 1.00 88.56 377 CYS F CA 1
ATOM 1903 C C . CYS F 3 6 ? 40.679 -21.248 -27.416 1.00 89.46 377 CYS F C 1
ATOM 1904 O O . CYS F 3 6 ? 41.620 -21.659 -28.122 1.00 92.63 377 CYS F O 1
ATOM 1907 N N . GLY F 3 7 ? 40.493 -21.655 -26.170 1.00 84.12 378 GLY F N 1
ATOM 1908 C CA . GLY F 3 7 ? 41.432 -22.482 -25.475 1.00 99.82 378 GLY F CA 1
ATOM 1909 C C . GLY F 3 7 ? 42.423 -21.699 -24.657 1.00 100.10 378 GLY F C 1
ATOM 1910 O O . GLY F 3 7 ? 43.067 -22.269 -23.773 1.00 94.97 378 GLY F O 1
ATOM 1911 N N . LYS F 3 8 ? 42.560 -20.408 -24.934 1.00 96.40 379 LYS F N 1
ATOM 1912 C CA . LYS F 3 8 ? 43.430 -19.545 -24.157 1.00 92.49 379 LYS F CA 1
ATOM 1913 C C . LYS F 3 8 ? 42.744 -19.208 -22.842 1.00 88.55 379 LYS F C 1
ATOM 1914 O O . LYS F 3 8 ? 41.651 -18.629 -22.832 1.00 82.93 379 LYS F O 1
ATOM 1920 N N . SER F 3 9 ? 43.377 -19.578 -21.735 1.00 89.12 380 SER F N 1
ATOM 1921 C CA . SER F 3 9 ? 42.881 -19.245 -20.407 1.00 91.74 380 SER F CA 1
ATOM 1922 C C . SER F 3 9 ? 43.617 -17.994 -19.952 1.00 96.94 380 SER F C 1
ATOM 1923 O O . SER F 3 9 ? 44.815 -18.040 -19.652 1.00 98.57 380 SER F O 1
ATOM 1926 N N . PHE F 3 10 ? 42.902 -16.879 -19.911 1.00 89.10 381 PHE F N 1
ATOM 1927 C CA . PHE F 3 10 ? 43.524 -15.619 -19.559 1.00 77.99 381 PHE F CA 1
ATOM 1928 C C . PHE F 3 10 ? 43.708 -15.519 -18.056 1.00 81.43 381 PHE F C 1
ATOM 1929 O O . PHE F 3 10 ? 42.929 -16.064 -17.270 1.00 81.01 381 PHE F O 1
ATOM 1937 N N . THR F 3 11 ? 44.757 -14.807 -17.658 1.00 80.20 382 THR F N 1
ATOM 1938 C CA . THR F 3 11 ? 44.967 -14.552 -16.241 1.00 84.46 382 THR F CA 1
ATOM 1939 C C . THR F 3 11 ? 43.845 -13.690 -15.663 1.00 91.15 382 THR F C 1
ATOM 1940 O O . THR F 3 11 ? 43.354 -13.954 -14.561 1.00 100.63 382 THR F O 1
ATOM 1944 N N . HIS F 3 12 ? 43.373 -12.707 -16.418 1.00 88.62 383 HIS F N 1
ATOM 1945 C CA . HIS F 3 12 ? 42.463 -11.693 -15.909 1.00 81.12 383 HIS F CA 1
ATOM 1946 C C . HIS F 3 12 ? 41.068 -11.833 -16.520 1.00 82.42 383 HIS F C 1
ATOM 1947 O O . HIS F 3 12 ? 40.931 -12.160 -17.703 1.00 77.69 383 HIS F O 1
ATOM 1954 N N . LYS F 3 13 ? 40.007 -11.542 -15.789 1.00 78.90 384 LYS F N 1
ATOM 1955 C CA . LYS F 3 13 ? 38.695 -11.617 -16.419 1.00 69.36 384 LYS F CA 1
ATOM 1956 C C . LYS F 3 13 ? 38.544 -10.631 -17.545 1.00 66.79 384 LYS F C 1
ATOM 1957 O O . LYS F 3 13 ? 38.134 -10.979 -18.633 1.00 67.64 384 LYS F O 1
ATOM 1963 N N . SER F 3 14 ? 38.868 -9.388 -17.284 1.00 64.12 385 SER F N 1
ATOM 1964 C CA . SER F 3 14 ? 38.657 -8.354 -18.299 1.00 54.75 385 SER F CA 1
ATOM 1965 C C . SER F 3 14 ? 39.332 -8.687 -19.615 1.00 60.94 385 SER F C 1
ATOM 1966 O O . SER F 3 14 ? 38.811 -8.365 -20.688 1.00 66.49 385 SER F O 1
ATOM 1969 N N . GLN F 3 15 ? 40.521 -9.278 -19.554 1.00 62.15 386 GLN F N 1
ATOM 1970 C CA . GLN F 3 15 ? 41.217 -9.636 -20.781 1.00 60.58 386 GLN F CA 1
ATOM 1971 C C . GLN F 3 15 ? 40.436 -10.719 -21.505 1.00 57.43 386 GLN F C 1
ATOM 1972 O O . GLN F 3 15 ? 40.252 -10.677 -22.732 1.00 55.88 386 GLN F O 1
ATOM 1978 N N . ARG F 3 16 ? 39.890 -11.641 -20.719 1.00 60.40 387 ARG F N 1
ATOM 1979 C CA . ARG F 3 16 ? 38.990 -12.659 -21.232 1.00 63.33 387 ARG F CA 1
ATOM 1980 C C . ARG F 3 16 ? 37.757 -12.019 -21.860 1.00 57.25 387 ARG F C 1
ATOM 1981 O O . ARG F 3 16 ? 37.327 -12.411 -22.950 1.00 59.99 387 ARG F O 1
ATOM 1989 N N . ASP F 3 17 ? 37.179 -11.028 -21.187 1.00 56.65 388 ASP F N 1
ATOM 1990 C CA . ASP F 3 17 ? 35.964 -10.398 -21.689 1.00 59.49 388 ASP F CA 1
ATOM 1991 C C . ASP F 3 17 ? 36.237 -9.614 -22.966 1.00 58.22 388 ASP F C 1
ATOM 1992 O O . ASP F 3 17 ? 35.382 -9.548 -23.853 1.00 58.66 388 ASP F O 1
ATOM 1997 N N . ARG F 3 18 ? 37.406 -8.985 -23.062 1.00 55.76 389 ARG F N 1
ATOM 1998 C CA . ARG F 3 18 ? 37.804 -8.321 -24.299 1.00 53.22 389 ARG F CA 1
ATOM 1999 C C . ARG F 3 18 ? 37.896 -9.327 -25.441 1.00 57.64 389 ARG F C 1
ATOM 2000 O O . ARG F 3 18 ? 37.374 -9.092 -26.542 1.00 65.45 389 ARG F O 1
ATOM 2008 N N . HIS F 3 19 ? 38.529 -10.478 -25.181 1.00 55.65 390 HIS F N 1
ATOM 2009 C CA . HIS F 3 19 ? 38.599 -11.526 -26.198 1.00 59.00 390 HIS F CA 1
ATOM 2010 C C . HIS F 3 19 ? 37.207 -11.996 -26.602 1.00 62.22 390 HIS F C 1
ATOM 2011 O O . HIS F 3 19 ? 36.907 -12.148 -27.795 1.00 65.39 390 HIS F O 1
ATOM 2018 N N . MET F 3 20 ? 36.340 -12.211 -25.614 1.00 57.70 391 MET F N 1
ATOM 2019 C CA . MET F 3 20 ? 34.988 -12.679 -25.885 1.00 60.69 391 MET F CA 1
ATOM 2020 C C . MET F 3 20 ? 34.188 -11.654 -26.677 1.00 55.09 391 MET F C 1
ATOM 2021 O O . MET F 3 20 ? 33.505 -12.003 -27.644 1.00 59.26 391 MET F O 1
ATOM 2026 N N . SER F 3 21 ? 34.279 -10.381 -26.298 1.00 55.02 392 SER F N 1
ATOM 2027 C CA . SER F 3 21 ? 33.557 -9.343 -27.018 1.00 60.73 392 SER F CA 1
ATOM 2028 C C . SER F 3 21 ? 34.007 -9.282 -28.464 1.00 64.68 392 SER F C 1
ATOM 2029 O O . SER F 3 21 ? 33.184 -9.120 -29.373 1.00 69.40 392 SER F O 1
ATOM 2032 N N . MET F 3 22 ? 35.315 -9.420 -28.698 1.00 63.83 393 MET F N 1
ATOM 2033 C CA . MET F 3 22 ? 35.789 -9.477 -30.074 1.00 59.26 393 MET F CA 1
ATOM 2034 C C . MET F 3 22 ? 35.195 -10.671 -30.805 1.00 67.25 393 MET F C 1
ATOM 2035 O O . MET F 3 22 ? 34.776 -10.548 -31.962 1.00 72.67 393 MET F O 1
ATOM 2040 N N . HIS F 3 23 ? 35.142 -11.836 -30.142 1.00 71.70 394 HIS F N 1
ATOM 2041 C CA . HIS F 3 23 ? 34.523 -13.008 -30.766 1.00 65.87 394 HIS F CA 1
ATOM 2042 C C . HIS F 3 23 ? 33.093 -12.705 -31.181 1.00 63.37 394 HIS F C 1
ATOM 2043 O O . HIS F 3 23 ? 32.665 -13.057 -32.286 1.00 66.31 394 HIS F O 1
ATOM 2050 N N . LEU F 3 24 ? 32.338 -12.056 -30.297 1.00 65.32 395 LEU F N 1
ATOM 2051 C CA . LEU F 3 24 ? 30.933 -11.779 -30.563 1.00 70.45 395 LEU F CA 1
ATOM 2052 C C . LEU F 3 24 ? 30.757 -10.765 -31.680 1.00 75.76 395 LEU F C 1
ATOM 2053 O O . LEU F 3 24 ? 29.721 -10.767 -32.355 1.00 82.65 395 LEU F O 1
ATOM 2058 N N . GLY F 3 25 ? 31.740 -9.894 -31.889 1.00 75.73 396 GLY F N 1
ATOM 2059 C CA . GLY F 3 25 ? 31.568 -8.804 -32.821 1.00 71.18 396 GLY F CA 1
ATOM 2060 C C . GLY F 3 25 ? 30.889 -7.593 -32.232 1.00 64.75 396 GLY F C 1
ATOM 2061 O O . GLY F 3 25 ? 30.352 -6.774 -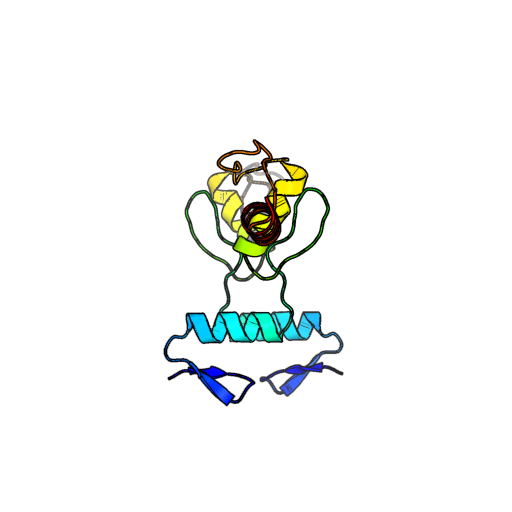32.986 1.00 66.77 396 GLY F O 1
ATOM 2062 N N . LEU F 3 26 ? 30.851 -7.481 -30.908 1.00 59.17 397 LEU F N 1
ATOM 2063 C CA . LEU F 3 26 ? 30.194 -6.355 -30.260 1.00 67.41 397 LEU F CA 1
ATOM 2064 C C . LEU F 3 26 ? 30.891 -5.041 -30.590 1.00 60.53 397 LEU F C 1
ATOM 2065 O O . LEU F 3 26 ? 32.118 -4.943 -30.539 1.00 68.41 397 LEU F O 1
ATOM 2070 N N . ARG F 3 27 ? 30.096 -4.016 -30.900 1.00 59.18 398 ARG F N 1
ATOM 2071 C CA . ARG F 3 27 ? 30.602 -2.674 -31.198 1.00 54.95 398 ARG F CA 1
ATOM 2072 C C . ARG F 3 27 ? 29.823 -1.632 -30.392 1.00 59.78 398 ARG F C 1
ATOM 2073 O O . ARG F 3 27 ? 28.994 -0.901 -30.942 1.00 70.12 398 ARG F O 1
ATOM 2081 N N . PRO F 3 28 ? 30.056 -1.557 -29.073 1.00 49.78 399 PRO F N 1
ATOM 2082 C CA . PRO F 3 28 ? 29.263 -0.618 -28.252 1.00 50.71 399 PRO F CA 1
ATOM 2083 C C . PRO F 3 28 ? 29.630 0.847 -28.430 1.00 66.85 399 PRO F C 1
ATOM 2084 O O . PRO F 3 28 ? 28.820 1.713 -28.072 1.00 71.90 399 PRO F O 1
ATOM 2088 N N . TYR F 3 29 ? 30.812 1.162 -28.951 1.00 65.04 400 TYR F N 1
ATOM 2089 C CA . TYR F 3 29 ? 31.319 2.530 -28.979 1.00 49.61 400 TYR F CA 1
ATOM 2090 C C . TYR F 3 29 ? 31.120 3.100 -30.375 1.00 59.52 400 TYR F C 1
ATOM 2091 O O . TYR F 3 29 ? 31.840 2.734 -31.310 1.00 65.43 400 TYR F O 1
ATOM 2100 N N . GLY F 3 30 ? 30.145 3.997 -30.509 1.00 66.78 401 GLY F N 1
ATOM 2101 C CA . GLY F 3 30 ? 29.825 4.602 -31.786 1.00 69.20 401 GLY F CA 1
ATOM 2102 C C . GLY F 3 30 ? 30.145 6.081 -31.875 1.00 66.55 401 GLY F C 1
ATOM 2103 O O . GLY F 3 30 ? 30.265 6.768 -30.854 1.00 53.30 401 GLY F O 1
ATOM 2104 N N . CYS F 3 31 ? 30.299 6.575 -33.102 1.00 70.18 402 CYS F N 1
ATOM 2105 C CA . CYS F 3 31 ? 30.518 7.995 -33.334 1.00 76.22 402 CYS F CA 1
ATOM 2106 C C . CYS F 3 31 ? 29.189 8.740 -33.349 1.00 76.84 402 CYS F C 1
ATOM 2107 O O . CYS F 3 31 ? 28.272 8.378 -34.094 1.00 70.95 402 CYS F O 1
ATOM 2110 N N . GLY F 3 32 ? 29.102 9.801 -32.548 1.00 74.02 403 GLY F N 1
ATOM 2111 C CA . GLY F 3 32 ? 27.955 10.682 -32.550 1.00 70.82 403 GLY F CA 1
ATOM 2112 C C . GLY F 3 32 ? 27.916 11.670 -33.693 1.00 88.18 403 GLY F C 1
ATOM 2113 O O . GLY F 3 32 ? 27.007 12.503 -33.759 1.00 88.87 403 GLY F O 1
ATOM 2114 N N . VAL F 3 33 ? 28.894 11.613 -34.596 1.00 80.17 404 VAL F N 1
ATOM 2115 C CA . VAL F 3 33 ? 28.920 12.495 -35.753 1.00 74.41 404 VAL F CA 1
ATOM 2116 C C . VAL F 3 33 ? 28.513 11.711 -36.993 1.00 79.61 404 VAL F C 1
ATOM 2117 O O . VAL F 3 33 ? 27.495 12.018 -37.623 1.00 84.27 404 VAL F O 1
ATOM 2121 N N . CYS F 3 34 ? 29.285 10.684 -37.350 1.00 73.78 405 CYS F N 1
ATOM 2122 C CA . CYS F 3 34 ? 28.933 9.895 -38.529 1.00 84.49 405 CYS F CA 1
ATOM 2123 C C . CYS F 3 34 ? 27.946 8.785 -38.173 1.00 94.25 405 CYS F C 1
ATOM 2124 O O . CYS F 3 34 ? 26.857 8.706 -38.751 1.00 98.89 405 CYS F O 1
ATOM 2127 N N . GLY F 3 35 ? 28.310 7.922 -37.228 1.00 95.11 406 GLY F N 1
ATOM 2128 C CA . GLY F 3 35 ? 27.413 6.858 -36.821 1.00 86.62 406 GLY F CA 1
ATOM 2129 C C . GLY F 3 35 ? 28.018 5.470 -36.879 1.00 83.18 406 GLY F C 1
ATOM 2130 O O . GLY F 3 35 ? 27.304 4.475 -36.729 1.00 86.76 406 GLY F O 1
ATOM 2131 N N . LYS F 3 36 ? 29.326 5.380 -37.091 1.00 79.71 407 LYS F N 1
ATOM 2132 C CA . LYS F 3 36 ? 29.987 4.084 -37.131 1.00 72.97 407 LYS F CA 1
ATOM 2133 C C . LYS F 3 36 ? 30.251 3.580 -35.717 1.00 76.19 407 LYS F C 1
ATOM 2134 O O . LYS F 3 36 ? 30.634 4.348 -34.829 1.00 68.36 407 LYS F O 1
ATOM 2140 N N . LYS F 3 37 ? 30.028 2.282 -35.510 1.00 75.42 408 LYS F N 1
ATOM 2141 C CA . LYS F 3 37 ? 30.198 1.628 -34.220 1.00 70.75 408 LYS F CA 1
ATOM 2142 C C . LYS F 3 37 ? 31.429 0.728 -34.256 1.00 65.56 408 LYS F C 1
ATOM 2143 O O . LYS F 3 37 ? 31.658 0.017 -35.243 1.00 52.51 408 LYS F O 1
ATOM 2149 N N . PHE F 3 38 ? 32.220 0.774 -33.178 1.00 65.70 409 PHE F N 1
ATOM 2150 C CA . PHE F 3 38 ? 33.504 0.090 -33.083 1.00 62.89 409 PHE F CA 1
ATOM 2151 C C . PHE F 3 38 ? 33.592 -0.753 -31.817 1.00 62.73 409 PHE F C 1
ATOM 2152 O O . PHE F 3 38 ? 32.957 -0.468 -30.796 1.00 63.22 409 PHE F O 1
ATOM 2160 N N . LYS F 3 39 ? 34.418 -1.781 -31.874 1.00 53.00 410 LYS F N 1
ATOM 2161 C CA . LYS F 3 39 ? 34.541 -2.679 -30.751 1.00 45.95 410 LYS F CA 1
ATOM 2162 C C . LYS F 3 39 ? 35.301 -2.108 -29.593 1.00 44.75 410 LYS F C 1
ATOM 2163 O O . LYS F 3 39 ? 35.071 -2.495 -28.466 1.00 54.08 410 LYS F O 1
ATOM 2169 N N . MET F 3 40 ? 36.224 -1.202 -29.854 1.00 52.99 411 MET F N 1
ATOM 2170 C CA . MET F 3 40 ? 37.045 -0.693 -28.761 1.00 52.46 411 MET F CA 1
ATOM 2171 C C . MET F 3 40 ? 37.014 0.827 -28.724 1.00 49.39 411 MET F C 1
ATOM 2172 O O . MET F 3 40 ? 36.797 1.490 -29.741 1.00 57.28 411 MET F O 1
ATOM 2177 N N . LYS F 3 41 ? 37.211 1.367 -27.521 1.00 42.92 412 LYS F N 1
ATOM 2178 C CA . LYS F 3 41 ? 37.130 2.811 -27.343 1.00 48.12 412 LYS F CA 1
ATOM 2179 C C . LYS F 3 41 ? 38.204 3.524 -28.158 1.00 56.07 412 LYS F C 1
ATOM 2180 O O . LYS F 3 41 ? 37.906 4.455 -28.916 1.00 59.37 412 LYS F O 1
ATOM 2186 N N . HIS F 3 42 ? 39.461 3.075 -28.042 1.00 55.88 413 HIS F N 1
ATOM 2187 C CA . HIS F 3 42 ? 40.553 3.766 -28.726 1.00 55.68 413 HIS F CA 1
ATOM 2188 C C . HIS F 3 42 ? 40.395 3.692 -30.238 1.00 59.46 413 HIS F C 1
ATOM 2189 O O . HIS F 3 42 ? 40.791 4.624 -30.952 1.00 69.78 413 HIS F O 1
ATOM 2196 N N . HIS F 3 43 ? 39.824 2.596 -30.740 1.00 48.87 414 HIS F N 1
ATOM 2197 C CA . HIS F 3 43 ? 39.398 2.555 -32.130 1.00 46.76 414 HIS F CA 1
ATOM 2198 C C . HIS F 3 43 ? 38.520 3.754 -32.449 1.00 51.53 414 HIS F C 1
ATOM 2199 O O . HIS F 3 43 ? 38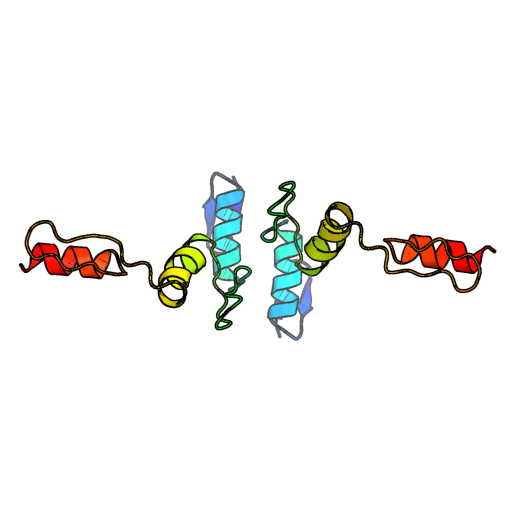.727 4.450 -33.450 1.00 62.92 414 HIS F O 1
ATOM 2206 N N . LEU F 3 44 ? 37.527 4.008 -31.597 1.00 50.41 415 LEU F N 1
ATOM 2207 C CA . LEU F 3 44 ? 36.598 5.098 -31.852 1.00 55.32 415 LEU F CA 1
ATOM 2208 C C . LEU F 3 44 ? 37.300 6.446 -31.790 1.00 55.67 415 LEU F C 1
ATOM 2209 O O . LEU F 3 44 ? 36.964 7.353 -32.554 1.00 65.62 415 LEU F O 1
ATOM 2214 N N . VAL F 3 45 ? 38.284 6.600 -30.901 1.00 55.35 416 VAL F N 1
ATOM 2215 C CA . VAL F 3 45 ? 39.024 7.864 -30.835 1.00 52.67 416 VAL F CA 1
ATOM 2216 C C . VAL F 3 45 ? 39.816 8.086 -32.121 1.00 55.41 416 VAL F C 1
ATOM 2217 O O . VAL F 3 45 ? 39.794 9.179 -32.720 1.00 61.89 416 VAL F O 1
ATOM 2221 N N . GLY F 3 46 ? 40.518 7.047 -32.572 1.00 48.70 417 GLY F N 1
ATOM 2222 C CA . GLY F 3 46 ? 41.239 7.157 -33.822 1.00 50.99 417 GLY F CA 1
ATOM 2223 C C . GLY F 3 46 ? 40.310 7.495 -34.970 1.00 54.90 417 GLY F C 1
ATOM 2224 O O . GLY F 3 46 ? 40.645 8.312 -35.828 1.00 64.38 417 GLY F O 1
ATOM 2225 N N . HIS F 3 47 ? 39.121 6.886 -34.991 1.00 53.06 418 HIS F N 1
ATOM 2226 C CA . HIS F 3 47 ? 38.165 7.227 -36.039 1.00 54.70 418 HIS F CA 1
ATOM 2227 C C . HIS F 3 47 ? 37.714 8.675 -35.926 1.00 60.60 418 HIS F C 1
ATOM 2228 O O . HIS F 3 47 ? 37.640 9.388 -36.930 1.00 67.36 418 HIS F O 1
ATOM 2235 N N . MET F 3 48 ? 37.418 9.134 -34.710 1.00 60.54 419 MET F N 1
ATOM 2236 C CA . MET F 3 48 ? 36.999 10.518 -34.521 1.00 59.56 419 MET F CA 1
ATOM 2237 C C . MET F 3 48 ? 38.040 11.473 -35.081 1.00 63.60 419 MET F C 1
ATOM 2238 O O . MET F 3 48 ? 37.710 12.601 -35.475 1.00 76.84 419 MET F O 1
ATOM 2243 N N . LYS F 3 49 ? 39.300 11.035 -35.116 1.00 56.33 420 LYS F N 1
ATOM 2244 C CA . LYS F 3 49 ? 40.347 11.912 -35.626 1.00 66.16 420 LYS F CA 1
ATOM 2245 C C . LYS F 3 49 ? 40.061 12.400 -37.046 1.00 67.66 420 LYS F C 1
ATOM 2246 O O . LYS F 3 49 ? 40.489 13.502 -37.408 1.00 75.52 420 LYS F O 1
ATOM 2252 N N . ILE F 3 50 ? 39.319 11.636 -37.858 1.00 67.66 421 ILE F N 1
ATOM 2253 C CA . ILE F 3 50 ? 39.093 12.118 -39.223 1.00 76.31 421 ILE F CA 1
ATOM 2254 C C . ILE F 3 50 ? 38.017 13.195 -39.255 1.00 79.52 421 ILE F C 1
ATOM 2255 O O . ILE F 3 50 ? 38.051 14.078 -40.119 1.00 91.92 421 ILE F O 1
ATOM 2260 N N . HIS F 3 51 ? 37.053 13.160 -38.335 1.00 71.35 422 HIS F N 1
ATOM 2261 C CA . HIS F 3 51 ? 36.133 14.287 -38.242 1.00 73.64 422 HIS F CA 1
ATOM 2262 C C . HIS F 3 51 ? 36.848 15.512 -37.703 1.00 70.00 422 HIS F C 1
ATOM 2263 O O . HIS F 3 51 ? 36.689 16.614 -38.239 1.00 71.06 422 HIS F O 1
ATOM 2270 N N . THR F 3 52 ? 37.662 15.334 -36.660 1.00 75.86 423 THR F N 1
ATOM 2271 C CA . THR F 3 52 ? 38.324 16.477 -36.043 1.00 81.04 423 THR F CA 1
ATOM 2272 C C . THR F 3 52 ? 39.603 16.883 -36.762 1.00 80.10 423 THR F C 1
ATOM 2273 O O . THR F 3 52 ? 40.186 17.915 -36.414 1.00 78.54 423 THR F O 1
ATOM 2277 N N . GLY F 3 53 ? 40.051 16.109 -37.746 1.00 77.84 424 GLY F N 1
ATOM 2278 C CA . GLY F 3 53 ? 41.164 16.520 -38.579 1.00 84.21 424 GLY F CA 1
ATOM 2279 C C . GLY F 3 53 ? 42.487 16.651 -37.854 1.00 97.33 424 GLY F C 1
ATOM 2280 O O . GLY F 3 53 ? 43.442 17.214 -38.399 1.00 109.58 424 GLY F O 1
ATOM 2281 N N . ILE F 3 54 ? 42.557 16.152 -36.622 1.00 93.90 425 ILE F N 1
ATOM 2282 C CA . ILE F 3 54 ? 43.795 16.219 -35.855 1.00 97.35 425 ILE F CA 1
ATOM 2283 C C . ILE F 3 54 ? 44.846 15.351 -36.535 1.00 85.89 425 ILE F C 1
ATOM 2284 O O . ILE F 3 54 ? 44.624 14.160 -36.778 1.00 87.29 425 ILE F O 1
ATOM 2289 N N . LYS F 3 55 ? 45.990 15.956 -36.871 1.00 92.52 426 LYS F N 1
ATOM 2290 C CA . LYS F 3 55 ? 47.110 15.267 -37.515 1.00 92.31 426 LYS F CA 1
ATOM 2291 C C . LYS F 3 55 ? 48.318 15.397 -36.599 1.00 98.92 426 LYS F C 1
ATOM 2292 O O . LYS F 3 55 ? 49.142 16.312 -36.757 1.00 105.29 426 LYS F O 1
ATOM 2298 N N . PRO F 3 56 ? 48.403 14.469 -35.620 1.00 93.07 427 PRO F N 1
ATOM 2299 C CA . PRO F 3 56 ? 49.456 14.603 -34.621 1.00 102.47 427 PRO F CA 1
ATOM 2300 C C . PRO F 3 56 ? 50.776 13.985 -34.992 1.00 110.66 427 PRO F C 1
ATOM 2301 O O . PRO F 3 56 ? 51.675 13.939 -34.158 1.00 106.13 427 PRO F O 1
ATOM 2305 N N . TYR F 3 57 ? 50.904 13.498 -36.207 1.00 107.45 428 TYR F N 1
ATOM 2306 C CA . TYR F 3 57 ? 52.127 12.819 -36.553 1.00 115.89 428 TYR F CA 1
ATOM 2307 C C . TYR F 3 57 ? 52.959 13.775 -37.349 1.00 119.71 428 TYR F C 1
ATOM 2308 O O . TYR F 3 57 ? 52.707 13.995 -38.522 1.00 126.46 428 TYR F O 1
ATOM 2317 N N . GLU F 3 58 ? 53.961 14.348 -36.710 1.00 120.70 429 GLU F N 1
ATOM 2318 C CA . GLU F 3 58 ? 54.750 15.370 -37.366 1.00 121.39 429 GLU F CA 1
ATOM 2319 C C . GLU F 3 58 ? 56.050 14.859 -37.934 1.00 127.69 429 GLU F C 1
ATOM 2320 O O . GLU F 3 58 ? 56.813 14.192 -37.244 1.00 133.79 429 GLU F O 1
ATOM 2326 N N . CYS F 3 59 ? 56.324 15.201 -39.184 1.00 130.22 430 CYS F N 1
ATOM 2327 C CA . CYS F 3 59 ? 57.544 14.720 -39.829 1.00 138.64 430 CYS F CA 1
ATOM 2328 C C . CYS F 3 59 ? 58.748 15.512 -39.344 1.00 139.90 430 CYS F C 1
ATOM 2329 O O . CYS F 3 59 ? 58.695 16.736 -39.187 1.00 137.36 430 CYS F O 1
ATOM 2332 N N . ASN F 3 60 ? 59.844 14.794 -39.111 1.00 140.17 431 ASN F N 1
ATOM 2333 C CA . ASN F 3 60 ? 60.981 15.390 -38.429 1.00 149.02 431 ASN F CA 1
ATOM 2334 C C . ASN F 3 60 ? 61.626 16.488 -39.265 1.00 149.98 431 ASN F C 1
ATOM 2335 O O . ASN F 3 60 ? 62.278 17.381 -38.712 1.00 152.00 431 ASN F O 1
ATOM 2340 N N . ILE F 3 61 ? 61.472 16.434 -40.588 1.00 145.66 432 ILE F N 1
ATOM 2341 C CA . ILE F 3 61 ? 61.995 17.471 -41.471 1.00 153.54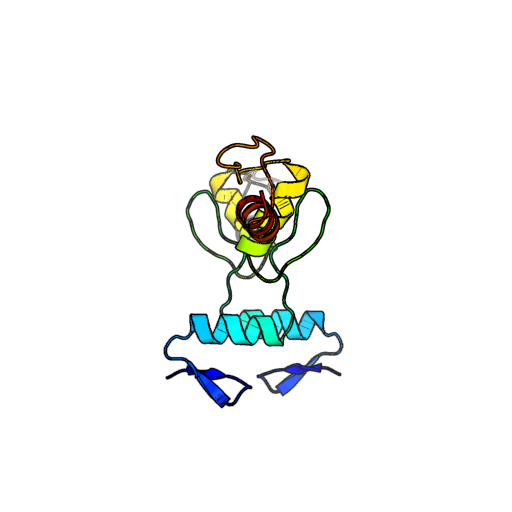 432 ILE F CA 1
ATOM 2342 C C . ILE F 3 61 ? 60.906 18.013 -42.395 1.00 150.11 432 ILE F C 1
ATOM 2343 O O . ILE F 3 61 ? 60.763 19.229 -42.557 1.00 153.58 432 ILE F O 1
ATOM 2348 N N . CYS F 3 62 ? 60.126 17.114 -42.999 1.00 153.26 433 CYS F N 1
ATOM 2349 C CA . CYS F 3 62 ? 59.235 17.412 -44.121 1.00 154.84 433 CYS F CA 1
ATOM 2350 C C . CYS F 3 62 ? 57.971 18.165 -43.736 1.00 150.30 433 CYS F C 1
ATOM 2351 O O . CYS F 3 62 ? 57.148 18.390 -44.632 1.00 151.92 433 CYS F O 1
ATOM 2354 N N . ALA F 3 63 ? 57.782 18.546 -42.469 1.00 146.99 434 ALA F N 1
ATOM 2355 C CA . ALA F 3 63 ? 56.495 19.064 -42.015 1.00 141.60 434 ALA F CA 1
ATOM 2356 C C . ALA F 3 63 ? 55.477 17.956 -42.244 1.00 139.37 434 ALA F C 1
ATOM 2357 O O . ALA F 3 63 ? 55.515 16.951 -41.529 1.00 119.91 434 ALA F O 1
ATOM 2359 N N . LYS F 3 64 ? 54.554 18.143 -43.188 1.00 134.10 435 LYS F N 1
ATOM 2360 C CA . LYS F 3 64 ? 53.600 17.110 -43.613 1.00 139.39 435 LYS F CA 1
ATOM 2361 C C . LYS F 3 64 ? 53.137 16.263 -42.434 1.00 133.37 435 LYS F C 1
ATOM 2362 O O . LYS F 3 64 ? 53.472 15.088 -42.298 1.00 130.13 435 LYS F O 1
ATOM 2368 N N . ARG F 3 65 ? 52.399 16.899 -41.543 1.00 134.27 436 ARG F N 1
ATOM 2369 C CA . ARG F 3 65 ? 51.888 16.196 -40.382 1.00 119.13 436 ARG F CA 1
ATOM 2370 C C . ARG F 3 65 ? 50.779 15.219 -40.788 1.00 109.39 436 ARG F C 1
ATOM 2371 O O . ARG F 3 65 ? 49.945 15.526 -41.645 1.00 109.71 436 ARG F O 1
ATOM 2379 N N . PHE F 3 66 ? 50.764 14.035 -40.163 1.00 112.46 437 PHE F N 1
ATOM 2380 C CA . PHE F 3 66 ? 49.907 12.924 -40.576 1.00 106.47 437 PHE F CA 1
ATOM 2381 C C . PHE F 3 66 ? 48.937 12.504 -39.480 1.00 95.82 437 PHE F C 1
ATOM 2382 O O . PHE F 3 66 ? 49.183 12.709 -38.290 1.00 101.03 437 PHE F O 1
ATOM 2390 N N . MET F 3 67 ? 47.808 11.930 -39.905 1.00 93.27 438 MET F N 1
ATOM 2391 C CA . MET F 3 67 ? 46.801 11.461 -38.959 1.00 89.77 438 MET F CA 1
ATOM 2392 C C . MET F 3 67 ? 47.164 10.110 -38.346 1.00 92.43 438 MET F C 1
ATOM 2393 O O . MET F 3 67 ? 46.894 9.874 -37.161 1.00 93.16 438 MET F O 1
ATOM 2398 N N . TRP F 3 68 ? 47.779 9.223 -39.132 1.00 98.06 439 TRP F N 1
ATOM 2399 C CA . TRP F 3 68 ? 47.935 7.816 -38.781 1.00 95.07 439 TRP F CA 1
ATOM 2400 C C . TRP F 3 68 ? 49.387 7.458 -38.494 1.00 99.31 439 TRP F C 1
ATOM 2401 O O . TRP F 3 68 ? 50.319 8.005 -39.092 1.00 98.07 439 TRP F O 1
ATOM 2412 N N . ARG F 3 69 ? 49.627 6.621 -37.502 1.00 99.57 440 ARG F N 1
ATOM 2413 C CA . ARG F 3 69 ? 51.007 6.346 -37.116 1.00 96.26 440 ARG F CA 1
ATOM 2414 C C . ARG F 3 69 ? 51.791 5.692 -38.215 1.00 96.59 440 ARG F C 1
ATOM 2415 O O . ARG F 3 69 ? 52.928 6.059 -38.469 1.00 102.26 440 ARG F O 1
ATOM 2423 N N . ASP F 3 70 ? 51.185 4.736 -38.890 1.00 101.81 441 ASP F N 1
ATOM 2424 C CA . ASP F 3 70 ? 51.909 3.981 -39.901 1.00 97.57 441 ASP F CA 1
ATOM 2425 C C . ASP F 3 70 ? 52.250 4.829 -41.122 1.00 104.51 441 ASP F C 1
ATOM 2426 O O . ASP F 3 70 ? 53.321 4.662 -41.715 1.00 116.95 441 ASP F O 1
ATOM 2431 N N . SER F 3 71 ? 51.361 5.740 -41.524 1.00 104.31 442 SER F N 1
ATOM 2432 C CA . SER F 3 71 ? 51.675 6.599 -42.664 1.00 100.71 442 SER F CA 1
ATOM 2433 C C . SER F 3 71 ? 52.859 7.509 -42.357 1.00 112.38 442 SER F C 1
ATOM 2434 O O . SER F 3 71 ? 53.794 7.632 -43.160 1.00 115.22 442 SER F O 1
ATOM 2437 N N . PHE F 3 72 ? 52.851 8.128 -41.176 1.00 107.18 443 PHE F N 1
ATOM 2438 C CA . PHE F 3 72 ? 53.962 8.990 -40.786 1.00 115.39 443 PHE F CA 1
ATOM 2439 C C . PHE F 3 72 ? 55.244 8.197 -40.606 1.00 119.96 443 PHE F C 1
ATOM 2440 O O . PHE F 3 72 ? 56.326 8.644 -40.994 1.00 126.30 443 PHE F O 1
ATOM 2448 N N . HIS F 3 73 ? 55.141 7.025 -40.005 1.00 119.07 444 HIS F N 1
ATOM 2449 C CA . HIS F 3 73 ? 56.319 6.207 -39.776 1.00 130.05 444 HIS F CA 1
ATOM 2450 C C . HIS F 3 73 ? 56.903 5.696 -41.107 1.00 132.59 444 HIS F C 1
ATOM 2451 O O . HIS F 3 73 ? 58.131 5.673 -41.276 1.00 131.75 444 HIS F O 1
ATOM 2458 N N . ARG F 3 74 ? 56.066 5.401 -42.109 1.00 126.02 445 ARG F N 1
ATOM 2459 C CA . ARG F 3 74 ? 56.612 5.086 -43.431 1.00 127.28 445 ARG F CA 1
ATOM 2460 C C . ARG F 3 74 ? 57.265 6.313 -44.079 1.00 134.61 445 ARG F C 1
ATOM 2461 O O . ARG F 3 74 ? 58.359 6.208 -44.650 1.00 143.65 445 ARG F O 1
ATOM 2463 N N . HIS F 3 75 ? 56.613 7.488 -44.008 1.00 131.12 446 HIS F N 1
ATOM 2464 C CA . HIS F 3 75 ? 57.181 8.686 -44.641 1.00 137.01 446 HIS F CA 1
ATOM 2465 C C . HIS F 3 75 ? 58.515 9.067 -44.007 1.00 147.08 446 HIS F C 1
ATOM 2466 O O . HIS F 3 75 ? 59.462 9.439 -44.711 1.00 144.45 446 HIS F O 1
ATOM 2473 N N . VAL F 3 76 ? 58.616 8.979 -42.680 1.00 148.61 447 VAL F N 1
ATOM 2474 C CA . VAL F 3 76 ? 59.892 9.269 -42.035 1.00 146.85 447 VAL F CA 1
ATOM 2475 C C . VAL F 3 76 ? 60.922 8.220 -42.428 1.00 148.35 447 VAL F C 1
ATOM 2476 O O . VAL F 3 76 ? 62.117 8.526 -42.533 1.00 145.55 447 VAL F O 1
ATOM 2480 N N . THR F 3 77 ? 60.489 6.974 -42.662 1.00 148.56 448 THR F N 1
ATOM 2481 C CA . THR F 3 77 ? 61.425 5.959 -43.138 1.00 150.96 448 THR F CA 1
ATOM 2482 C C . THR F 3 77 ? 62.001 6.314 -44.509 1.00 156.83 448 THR F C 1
ATOM 2483 O O . THR F 3 77 ? 63.207 6.159 -44.739 1.00 162.18 448 THR F O 1
ATOM 2487 N N . SER F 3 78 ? 61.164 6.802 -45.430 1.00 156.46 449 SER F N 1
ATOM 2488 C CA . SER F 3 78 ? 61.622 6.963 -46.812 1.00 159.78 449 SER F CA 1
ATOM 2489 C C . SER F 3 78 ? 62.534 8.175 -47.005 1.00 159.52 449 SER F C 1
ATOM 2490 O O . SER F 3 78 ? 63.709 8.026 -47.357 1.00 162.53 449 SER F O 1
ATOM 2493 N N . CYS F 3 79 ? 62.015 9.381 -46.788 1.00 163.10 450 CYS F N 1
ATOM 2494 C CA . CYS F 3 79 ? 62.795 10.592 -47.053 1.00 164.25 450 CYS F CA 1
ATOM 2495 C C . CYS F 3 79 ? 63.936 10.767 -46.053 1.00 162.74 450 CYS F C 1
ATOM 2496 O O . CYS F 3 79 ? 64.797 11.631 -46.226 1.00 171.20 450 CYS F O 1
#

Nearest PDB structures (foldseek):
  8ymz-assembly2_F  TM=1.001E+00  e=4.368E-16  Homo sapiens
  6ml3-assembly1_A  TM=8.640E-01  e=7.421E-08  Mus musculus
  6ml6-assembly1_A  TM=8.633E-01  e=7.964E-08  Mus musculus
  1a1h-assembly1_A  TM=8.366E-01  e=6.442E-08  Mus musculus
  4x9j-assembly1_A  TM=8.413E-01  e=1.402E-07  Homo sapiens